Protein AF-A0A060YR74-F1 (afdb_monomer)

InterPro domains:
  IPR052943 TMTC O-mannosyl-transferase [PTHR44809] (20-98)

pLDDT: mean 86.13, std 17.12, range [41.31, 98.19]

Foldseek 3Di:
DDDDDDDDDDDDPDPCPPVVVVVVVVVVVVVVVVVCVVCVVVVPDDDDDLCCQQAVVAPCLDPPHDLVQLQQAASRSHGCVDPPGPNHRDSVVSVVSD

Organism: Oncorhynchus mykiss (NCBI:txid8022)

Mean predicted aligned error: 11.49 Å

Radius of gyration: 28.37 Å; Cα contacts (8 Å, |Δi|>4): 65; chains: 1; bounding box: 35×25×95 Å

Secondary structure (DSSP, 8-state):
--------PPPP------HHHHHHHHHHHHHHHHHHHHHHGGGGPPP-HHHIIIIIS-TTTSTT--HHHHTTB-TTS-BTT-TTS-----HHHHHTT-

Structure (mmCIF, N/CA/C/O backbone):
data_AF-A0A060YR74-F1
#
_entry.id   AF-A0A060YR74-F1
#
loop_
_atom_site.group_PDB
_atom_site.id
_atom_site.type_symbol
_atom_site.label_atom_id
_atom_site.label_alt_id
_atom_site.label_comp_id
_atom_site.label_asym_id
_atom_site.label_entity_id
_atom_site.label_seq_id
_atom_site.pdbx_PDB_ins_code
_atom_site.Cartn_x
_atom_site.Cartn_y
_atom_site.Cartn_z
_atom_site.occupancy
_atom_site.B_iso_or_equiv
_atom_site.auth_seq_id
_atom_site.auth_comp_id
_atom_site.auth_asym_id
_atom_site.auth_atom_id
_atom_site.pdbx_PDB_model_num
ATOM 1 N N . MET A 1 1 ? 9.325 -12.167 79.790 1.00 45.34 1 MET A N 1
ATOM 2 C CA . MET A 1 1 ? 9.504 -11.634 78.423 1.00 45.34 1 MET A CA 1
ATOM 3 C C . MET A 1 1 ? 9.079 -12.704 77.433 1.00 45.34 1 MET A C 1
ATOM 5 O O . MET A 1 1 ? 9.846 -13.626 77.220 1.00 45.34 1 MET A O 1
ATOM 9 N N . THR A 1 2 ? 7.887 -12.603 76.851 1.00 41.31 2 THR A N 1
ATOM 10 C CA . THR A 1 2 ? 7.529 -13.322 75.618 1.00 41.31 2 THR A CA 1
ATOM 11 C C . THR A 1 2 ? 6.513 -12.464 74.867 1.00 41.31 2 THR A C 1
ATOM 13 O O . THR A 1 2 ? 5.395 -12.239 75.320 1.00 41.31 2 THR A O 1
ATOM 16 N N . VAL A 1 3 ? 6.964 -11.881 73.758 1.00 49.84 3 VAL A N 1
ATOM 17 C CA . VAL A 1 3 ? 6.176 -11.023 72.870 1.00 49.84 3 VAL A CA 1
ATOM 18 C C . VAL A 1 3 ? 5.457 -11.938 71.883 1.00 49.84 3 VAL A C 1
ATOM 20 O O . VAL A 1 3 ? 6.109 -12.563 71.051 1.00 49.84 3 VAL A O 1
ATOM 23 N N . HIS A 1 4 ? 4.129 -12.041 71.970 1.00 49.44 4 HIS A N 1
ATOM 24 C CA . HIS A 1 4 ? 3.343 -12.745 70.956 1.00 49.44 4 HIS A CA 1
ATOM 25 C C . HIS A 1 4 ? 3.070 -11.787 69.789 1.00 49.44 4 HIS A C 1
ATOM 27 O O . HIS A 1 4 ? 2.295 -10.837 69.909 1.00 49.44 4 HIS A O 1
ATOM 33 N N . GLY A 1 5 ? 3.770 -12.008 68.675 1.00 52.69 5 GLY A N 1
ATOM 34 C CA . GLY A 1 5 ? 3.619 -11.238 67.445 1.00 52.69 5 GLY A CA 1
ATOM 35 C C . GLY A 1 5 ? 2.217 -11.388 66.859 1.00 52.69 5 GLY A C 1
ATOM 36 O O . GLY A 1 5 ? 1.760 -12.495 66.589 1.00 52.69 5 GLY A O 1
ATOM 37 N N . ARG A 1 6 ? 1.533 -10.258 66.669 1.00 57.75 6 ARG A N 1
ATOM 38 C CA . ARG A 1 6 ? 0.239 -10.176 65.990 1.00 57.75 6 ARG A CA 1
ATOM 39 C C . ARG A 1 6 ? 0.468 -10.269 64.483 1.00 57.75 6 ARG A C 1
ATOM 41 O O . ARG A 1 6 ? 1.007 -9.343 63.881 1.00 57.75 6 ARG A O 1
ATOM 48 N N . GLU A 1 7 ? 0.060 -11.380 63.890 1.00 59.31 7 GLU A N 1
ATOM 49 C CA . GLU A 1 7 ? 0.087 -11.595 62.446 1.00 59.31 7 GLU A CA 1
ATOM 50 C C . GLU A 1 7 ? -0.865 -10.601 61.754 1.00 59.31 7 GLU A C 1
ATOM 52 O O . GLU A 1 7 ? -2.046 -10.498 62.095 1.00 59.31 7 GLU A O 1
ATOM 57 N N . LYS A 1 8 ? -0.339 -9.799 60.819 1.00 53.19 8 LYS A N 1
ATOM 58 C CA . LYS A 1 8 ? -1.140 -8.906 59.971 1.00 53.19 8 LYS A CA 1
ATOM 59 C C . LYS A 1 8 ? -1.584 -9.685 58.737 1.00 53.19 8 LYS A C 1
ATOM 61 O O . LYS A 1 8 ? -0.795 -9.886 57.820 1.00 53.19 8 LYS A O 1
ATOM 66 N N . THR A 1 9 ? -2.851 -10.076 58.696 1.00 56.72 9 THR A N 1
ATOM 67 C CA . THR A 1 9 ? -3.482 -10.624 57.490 1.00 56.72 9 THR A CA 1
ATOM 68 C C . THR A 1 9 ? -3.504 -9.546 56.392 1.00 56.72 9 THR A C 1
ATOM 70 O O . THR A 1 9 ? -3.981 -8.438 56.662 1.00 56.72 9 THR A O 1
ATOM 73 N N . PRO A 1 10 ? -3.007 -9.800 55.166 1.00 53.88 10 PRO A N 1
ATOM 74 C CA . PRO A 1 10 ? -3.117 -8.838 54.076 1.00 53.88 10 PRO A CA 1
ATOM 75 C C . PRO A 1 10 ? -4.586 -8.736 53.655 1.00 53.88 10 PRO A C 1
ATOM 77 O O . PRO A 1 10 ? -5.203 -9.735 53.290 1.00 53.88 10 PRO A O 1
ATOM 80 N N . GLY A 1 11 ? -5.164 -7.535 53.723 1.00 62.06 11 GLY A N 1
ATOM 81 C CA . GLY A 1 11 ? -6.486 -7.283 53.151 1.00 62.06 11 GLY A CA 1
ATOM 82 C C . GLY A 1 11 ? -6.479 -7.517 51.632 1.00 62.06 11 GLY A C 1
ATOM 83 O O . GLY A 1 11 ? -5.429 -7.371 51.000 1.00 62.06 11 GLY A O 1
ATOM 84 N N . PRO A 1 12 ? -7.624 -7.872 51.021 1.00 59.75 12 PRO A N 1
ATOM 85 C CA . PRO A 1 12 ? -7.697 -8.100 49.584 1.00 59.75 12 PRO A CA 1
ATOM 86 C C . PRO A 1 12 ? -7.287 -6.831 48.829 1.00 59.75 12 PRO A C 1
ATOM 88 O O . PRO A 1 12 ? -7.835 -5.749 49.056 1.00 59.75 12 PRO A O 1
ATOM 91 N N . LEU A 1 13 ? -6.315 -6.967 47.924 1.00 59.66 13 LEU A N 1
ATOM 92 C CA . LEU A 1 13 ? -5.887 -5.910 47.011 1.00 59.66 13 LEU A CA 1
ATOM 93 C C . LEU A 1 13 ? -7.069 -5.524 46.109 1.00 59.66 13 L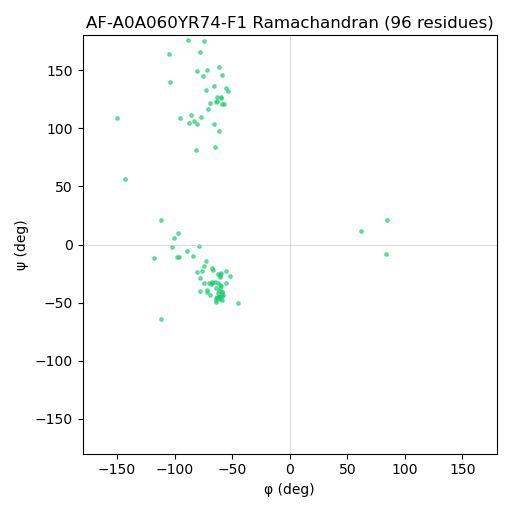EU A C 1
ATOM 95 O O . LEU A 1 13 ? -7.344 -6.178 45.104 1.00 59.66 13 LEU A O 1
ATOM 99 N N . ARG A 1 14 ? -7.788 -4.451 46.463 1.00 59.59 14 ARG A N 1
ATOM 100 C CA . ARG A 1 14 ? -8.734 -3.801 45.549 1.00 59.59 14 ARG A CA 1
ATOM 101 C C . ARG A 1 14 ? -7.934 -3.203 44.398 1.00 59.59 14 ARG A C 1
ATOM 103 O O . ARG A 1 14 ? -7.324 -2.145 44.555 1.00 59.59 14 ARG A O 1
ATOM 110 N N . LEU A 1 15 ? -7.977 -3.866 43.243 1.00 58.06 15 LEU A N 1
ATOM 11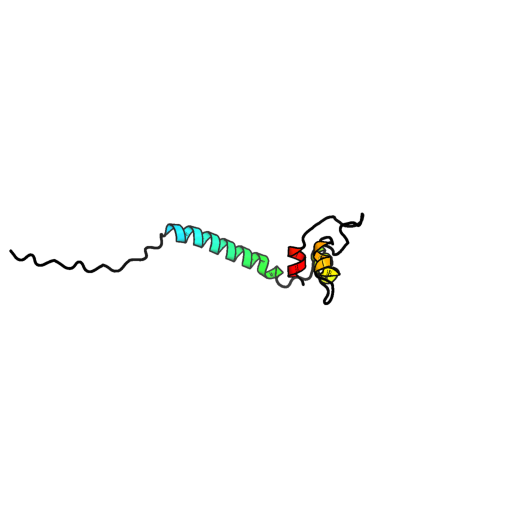1 C CA . LEU A 1 15 ? -7.532 -3.311 41.971 1.00 58.06 15 LEU A CA 1
ATOM 112 C C . LEU A 1 15 ? -8.445 -2.129 41.619 1.00 58.06 15 LEU A C 1
ATOM 114 O O . LEU A 1 15 ? -9.461 -2.258 40.940 1.00 58.06 15 LEU A O 1
ATOM 118 N N . SER A 1 16 ? -8.113 -0.972 42.174 1.00 55.06 16 SER A N 1
ATOM 119 C CA . SER A 1 16 ? -8.801 0.283 41.919 1.00 55.06 16 SER A CA 1
ATOM 120 C C . SER A 1 16 ? -8.248 0.814 40.606 1.00 55.06 16 SER A C 1
ATOM 122 O O . SER A 1 16 ? -7.311 1.607 40.599 1.00 55.06 16 SER A O 1
ATOM 124 N N . VAL A 1 17 ? -8.762 0.308 39.482 1.00 60.59 17 VAL A N 1
ATOM 125 C CA . VAL A 1 17 ? -8.484 0.916 38.178 1.00 60.59 17 VAL A CA 1
ATOM 126 C C . VAL A 1 17 ? -8.954 2.371 38.279 1.00 60.59 17 VAL A C 1
ATOM 128 O O . VAL A 1 17 ? -10.123 2.588 38.612 1.00 60.59 17 VAL A O 1
ATOM 131 N N . PRO A 1 18 ? -8.082 3.377 38.077 1.00 58.62 18 PRO A N 1
ATOM 132 C CA . PRO A 1 18 ? -8.479 4.766 38.238 1.00 58.62 18 PRO A CA 1
ATOM 133 C C . PRO A 1 18 ? -9.632 5.067 37.280 1.00 58.62 18 PRO A C 1
ATOM 135 O O . PRO A 1 18 ? -9.492 4.917 36.067 1.00 58.62 18 PRO A O 1
ATOM 138 N N . LEU A 1 19 ? -10.772 5.493 37.823 1.00 57.75 19 LEU A N 1
ATOM 139 C CA . LEU A 1 19 ? -11.984 5.845 37.074 1.00 57.75 19 LEU A CA 1
ATOM 140 C C . LEU A 1 19 ? -11.702 6.852 35.935 1.00 57.75 19 LEU A C 1
ATOM 142 O O . LEU A 1 19 ? -12.359 6.838 34.896 1.00 57.75 19 LEU A O 1
ATOM 146 N N . GLU A 1 20 ? -10.662 7.668 36.098 1.00 56.34 20 GLU A N 1
ATOM 147 C CA . GLU A 1 20 ? -10.176 8.642 35.117 1.00 56.34 20 GLU A CA 1
ATOM 148 C C . GLU A 1 20 ? -9.510 7.996 33.885 1.00 56.34 20 GLU A C 1
ATOM 150 O O . GLU A 1 20 ? -9.697 8.474 32.764 1.00 56.34 20 GLU A O 1
ATOM 155 N N . ALA A 1 21 ? -8.836 6.848 34.039 1.00 57.66 21 ALA A N 1
ATOM 156 C CA . ALA A 1 21 ? -8.338 6.058 32.908 1.00 57.66 21 ALA A CA 1
ATOM 157 C C . ALA A 1 21 ? -9.496 5.441 32.096 1.00 57.66 21 ALA A C 1
ATOM 159 O O . ALA A 1 21 ? -9.428 5.361 30.869 1.00 57.66 21 ALA A O 1
ATOM 160 N N . GLY A 1 22 ? -10.602 5.090 32.767 1.00 59.84 22 GLY A N 1
ATOM 161 C CA . GLY A 1 22 ? -11.827 4.588 32.134 1.00 59.84 22 GLY A CA 1
ATOM 162 C C . GLY A 1 22 ? -12.560 5.634 31.286 1.00 59.84 22 GLY A C 1
ATOM 163 O O . GLY A 1 22 ? -13.125 5.298 30.246 1.00 59.84 22 GLY A O 1
ATOM 164 N N . ARG A 1 23 ? -12.505 6.920 31.665 1.00 65.31 23 ARG A N 1
ATOM 165 C CA . ARG A 1 23 ? -13.117 8.026 30.899 1.00 65.31 23 ARG A CA 1
ATOM 166 C C . ARG A 1 23 ? -12.365 8.332 29.605 1.00 65.31 23 ARG A C 1
ATOM 168 O O . ARG A 1 23 ? -13.001 8.564 28.578 1.00 65.31 23 ARG A O 1
ATOM 175 N N . GLY A 1 24 ? -11.031 8.313 29.642 1.00 73.25 24 GLY A N 1
ATOM 176 C CA . GLY A 1 24 ? -10.194 8.451 28.446 1.00 73.25 24 GLY A CA 1
ATOM 177 C C . GLY A 1 24 ? -10.391 7.280 27.484 1.00 73.25 24 GLY A C 1
ATOM 178 O O . GLY A 1 24 ? -10.699 7.490 26.313 1.00 73.25 24 GLY A O 1
ATOM 179 N N . ALA A 1 25 ? -10.320 6.050 28.001 1.00 84.56 25 ALA A N 1
ATOM 180 C CA . ALA A 1 25 ? -10.566 4.836 27.224 1.00 84.56 25 ALA A CA 1
ATOM 181 C C . ALA A 1 25 ? -11.974 4.811 26.601 1.00 84.56 25 ALA A C 1
ATOM 183 O O . ALA A 1 25 ? -12.114 4.478 25.427 1.00 84.56 25 ALA A O 1
ATOM 184 N N . GLY A 1 26 ? -13.003 5.241 27.341 1.00 91.81 26 GLY A N 1
ATOM 185 C CA . GLY A 1 26 ? -14.373 5.336 26.834 1.00 91.81 26 GLY A CA 1
ATOM 186 C C . GLY A 1 26 ? -14.517 6.302 25.655 1.00 91.81 26 GLY A C 1
ATOM 187 O O . GLY A 1 26 ? -15.195 5.982 24.684 1.00 91.81 26 GLY A O 1
ATOM 188 N N . ARG A 1 27 ? -13.829 7.452 25.681 1.00 93.00 27 ARG A N 1
ATOM 189 C CA . ARG A 1 27 ? -13.822 8.400 24.551 1.00 93.00 27 ARG A CA 1
ATOM 190 C C . ARG A 1 27 ? -13.175 7.796 23.308 1.00 93.00 27 ARG A C 1
ATOM 192 O O . ARG A 1 27 ? -13.748 7.898 22.228 1.00 93.00 27 ARG A O 1
ATOM 199 N N . TYR A 1 28 ? -12.022 7.141 23.455 1.00 95.31 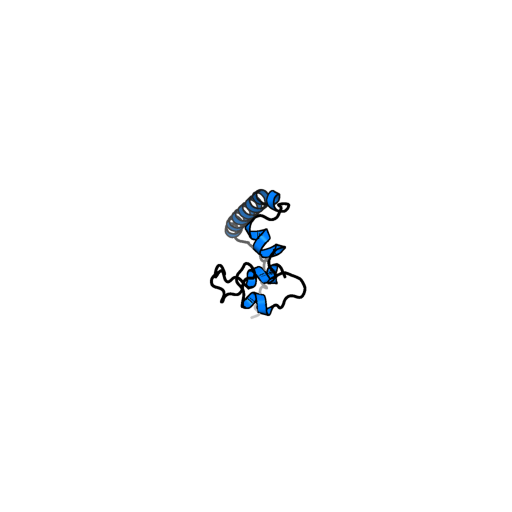28 TYR A N 1
ATOM 200 C CA . TYR A 1 28 ? -11.366 6.466 22.331 1.00 95.31 28 TYR A CA 1
ATOM 201 C C . TYR A 1 28 ? -12.205 5.307 21.787 1.00 95.31 28 TYR A C 1
ATOM 203 O O . TYR A 1 28 ? -12.281 5.140 20.574 1.00 95.31 28 TYR A O 1
ATOM 211 N N . ALA A 1 29 ? -12.893 4.559 22.654 1.00 95.75 29 ALA A N 1
ATOM 212 C CA . ALA A 1 29 ? -13.814 3.507 22.235 1.00 95.75 29 ALA A CA 1
ATOM 213 C C . ALA A 1 29 ? -14.994 4.069 21.428 1.00 95.75 29 ALA A C 1
ATOM 215 O O . ALA A 1 29 ? -15.307 3.542 20.365 1.00 95.75 29 ALA A O 1
ATOM 216 N N . VAL A 1 30 ? -15.605 5.172 21.879 1.00 96.88 30 VAL A N 1
ATOM 217 C CA . VAL A 1 30 ? -16.673 5.852 21.127 1.00 96.88 30 VAL A CA 1
ATOM 218 C C . VAL A 1 30 ? -16.164 6.333 19.767 1.00 96.88 30 VAL A C 1
ATOM 220 O O . VAL A 1 30 ? -16.828 6.094 18.763 1.00 96.88 30 VAL A O 1
ATOM 223 N N . LEU A 1 31 ? -14.977 6.949 19.705 1.00 97.00 31 LEU A N 1
ATOM 224 C CA . LEU A 1 31 ? -14.372 7.370 18.435 1.00 97.00 31 LEU A CA 1
ATOM 225 C C . LEU A 1 31 ? -14.128 6.184 17.495 1.00 97.00 31 LEU A C 1
ATOM 227 O O . LEU A 1 31 ? -14.465 6.266 16.319 1.00 97.00 31 LEU A O 1
ATOM 231 N N . LEU A 1 32 ? -13.594 5.075 18.012 1.00 97.12 32 LEU A N 1
ATOM 232 C CA . LEU A 1 32 ? -13.355 3.861 17.232 1.00 97.12 32 LEU A CA 1
ATOM 233 C C . LEU A 1 32 ? -14.663 3.310 16.657 1.00 97.12 32 LEU A C 1
ATOM 235 O O . LEU A 1 32 ? -14.719 3.018 15.465 1.00 97.12 32 LEU A O 1
ATOM 239 N N . VAL A 1 33 ? -15.719 3.219 17.472 1.00 97.62 33 VAL A N 1
ATOM 240 C CA . VAL A 1 33 ? -17.042 2.749 17.030 1.00 97.62 33 VAL A CA 1
ATOM 241 C C . VAL A 1 33 ? -17.631 3.673 15.967 1.00 97.62 33 VAL A C 1
ATOM 243 O O . VAL A 1 33 ? -18.103 3.185 14.944 1.00 97.62 33 VAL A O 1
ATOM 246 N N . LEU A 1 34 ? -17.577 4.993 16.165 1.00 97.62 34 LEU A N 1
ATOM 247 C CA . LEU A 1 34 ? -18.086 5.953 15.183 1.00 97.62 34 LEU A CA 1
ATOM 248 C C . LEU A 1 34 ? -17.330 5.851 13.855 1.00 97.62 34 LEU A C 1
ATOM 250 O O . LEU A 1 34 ? -17.966 5.777 12.808 1.00 97.62 34 LEU A O 1
ATOM 254 N N . CYS A 1 35 ? -15.997 5.774 13.885 1.00 96.94 35 CYS A N 1
ATOM 255 C CA . CYS A 1 35 ? -15.196 5.550 12.682 1.00 96.94 35 CYS A CA 1
ATOM 256 C C . CYS A 1 35 ? -15.574 4.231 11.994 1.00 96.94 35 CYS A C 1
ATOM 258 O O . CYS A 1 35 ? -15.819 4.224 10.790 1.00 96.94 35 CYS A O 1
ATOM 260 N N . ALA A 1 36 ? -15.668 3.129 12.744 1.00 96.75 36 ALA A N 1
ATOM 261 C CA . ALA A 1 36 ? -16.025 1.827 12.189 1.00 96.75 36 ALA A CA 1
ATOM 262 C C . ALA A 1 36 ? -17.402 1.854 11.511 1.00 96.75 36 ALA A C 1
ATOM 264 O O . ALA A 1 36 ? -17.532 1.369 10.393 1.00 96.75 36 ALA A O 1
ATOM 265 N N . LEU A 1 37 ? -18.410 2.468 12.140 1.00 96.62 37 LEU A N 1
ATOM 266 C CA . LEU A 1 37 ? -19.745 2.605 11.555 1.00 96.62 37 LEU A CA 1
ATOM 267 C C . LEU A 1 37 ? -19.722 3.472 10.290 1.00 96.62 37 LEU A C 1
ATOM 269 O O . LEU A 1 37 ? -20.255 3.045 9.267 1.00 96.62 37 LEU A O 1
ATOM 273 N N . CYS A 1 38 ? -19.063 4.635 10.330 1.00 96.31 38 CYS A N 1
ATOM 274 C CA . CYS A 1 38 ? -18.973 5.556 9.193 1.00 96.31 38 CYS A CA 1
ATOM 275 C C . CYS A 1 38 ? -18.264 4.964 7.969 1.00 96.31 38 CYS A C 1
ATOM 277 O O . CYS A 1 38 ? -18.613 5.339 6.857 1.00 96.31 38 CYS A O 1
ATOM 279 N N . TYR A 1 39 ? -17.275 4.085 8.167 1.00 94.75 39 TYR A N 1
ATOM 280 C CA . TYR A 1 39 ? -16.511 3.463 7.077 1.00 94.75 39 TYR A CA 1
ATOM 281 C C . TYR A 1 39 ? -16.930 2.016 6.776 1.00 94.75 39 TYR A C 1
ATOM 283 O O . TYR A 1 39 ? -16.403 1.413 5.843 1.00 94.75 39 TYR A O 1
ATOM 291 N N . SER A 1 40 ? -17.876 1.443 7.529 1.00 95.88 40 SER A N 1
ATOM 292 C CA . SER A 1 40 ? -18.334 0.057 7.337 1.00 95.88 40 SER A CA 1
ATOM 293 C C . SER A 1 40 ? -18.916 -0.187 5.944 1.00 95.88 40 SER A C 1
ATOM 295 O O . SER A 1 40 ? -18.697 -1.242 5.353 1.00 95.88 40 SER A O 1
ATOM 297 N N . ASN A 1 41 ? -19.599 0.812 5.384 1.00 91.69 41 ASN A N 1
ATOM 298 C CA . ASN A 1 41 ? -20.152 0.770 4.033 1.00 91.69 41 ASN A CA 1
ATOM 299 C C . ASN A 1 41 ? -19.072 0.748 2.939 1.00 91.69 41 ASN A C 1
ATOM 301 O O . ASN A 1 41 ? -19.362 0.326 1.824 1.00 91.69 41 ASN A O 1
ATOM 305 N N . SER A 1 42 ? -17.841 1.166 3.244 1.00 91.12 42 SER A N 1
ATOM 306 C CA . SER A 1 42 ? -16.721 1.156 2.296 1.00 91.12 42 SER A CA 1
ATOM 307 C C . SER A 1 42 ? -16.013 -0.198 2.208 1.00 91.12 42 SER A C 1
ATOM 309 O O . SER A 1 42 ? -15.204 -0.389 1.307 1.00 91.12 42 SER A O 1
ATOM 3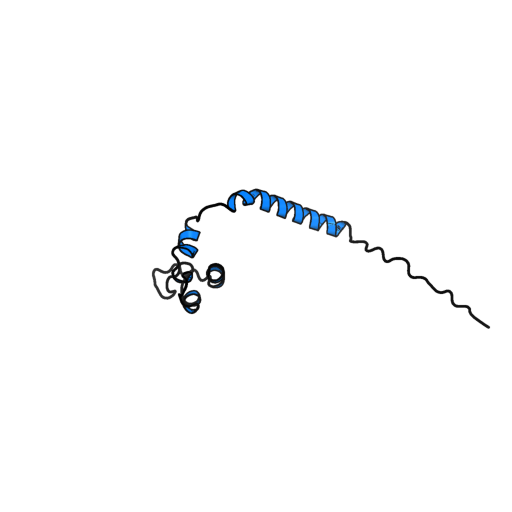11 N N . LEU A 1 43 ? -16.311 -1.154 3.099 1.00 90.00 43 LEU A N 1
ATOM 312 C CA . LEU A 1 43 ? -15.665 -2.478 3.103 1.00 90.00 43 LEU A CA 1
ATOM 313 C C . LEU A 1 43 ? -16.002 -3.327 1.870 1.00 90.00 43 LEU A C 1
ATOM 315 O O . LEU A 1 43 ? -15.263 -4.249 1.541 1.00 90.00 43 LEU A O 1
ATOM 319 N N . HIS A 1 44 ? -17.112 -3.014 1.204 1.00 91.75 44 HIS A N 1
ATOM 320 C CA . HIS A 1 44 ? -17.572 -3.680 -0.016 1.00 91.75 44 HIS A CA 1
ATOM 321 C C . HIS A 1 44 ? -17.484 -2.760 -1.242 1.00 91.75 44 HIS A C 1
ATOM 323 O O . HIS A 1 44 ? -18.208 -2.958 -2.215 1.00 91.75 44 HIS A O 1
ATOM 329 N N . GLY A 1 45 ? -16.656 -1.714 -1.170 1.00 90.88 45 GLY A N 1
ATOM 330 C CA . GLY A 1 45 ? -16.389 -0.839 -2.303 1.00 90.88 45 GLY A CA 1
ATOM 331 C C . GLY A 1 45 ? -15.522 -1.522 -3.360 1.00 90.88 45 GLY A C 1
ATOM 332 O O . GLY A 1 45 ? -14.684 -2.365 -3.048 1.00 90.88 45 GLY A O 1
ATOM 333 N N . GLU A 1 46 ? -15.715 -1.120 -4.611 1.00 94.25 46 GLU A N 1
ATOM 334 C CA . GLU A 1 46 ? -14.832 -1.487 -5.717 1.00 94.25 46 GLU A CA 1
ATOM 335 C C . GLU A 1 46 ? -13.545 -0.650 -5.694 1.00 94.25 46 GLU A C 1
ATOM 337 O O . GLU A 1 46 ? -13.473 0.396 -5.042 1.00 94.25 46 GLU A O 1
ATOM 342 N N . PHE A 1 47 ? -12.539 -1.080 -6.457 1.00 94.31 47 PHE A N 1
ATOM 343 C CA . PHE A 1 47 ? -11.299 -0.325 -6.619 1.00 94.31 47 PHE A CA 1
ATOM 344 C C . PHE A 1 47 ? -11.550 1.058 -7.221 1.00 94.31 47 PHE A C 1
ATOM 346 O O . PHE A 1 47 ? -12.144 1.196 -8.296 1.00 94.31 47 PHE A O 1
ATOM 353 N N . VAL A 1 48 ? -11.041 2.087 -6.543 1.00 93.56 48 VAL A N 1
ATOM 354 C CA . VAL A 1 48 ? -11.006 3.448 -7.078 1.00 93.56 48 VAL A CA 1
ATOM 355 C C . VAL A 1 48 ? -9.725 3.673 -7.880 1.00 93.56 48 VAL A C 1
ATOM 357 O O . VAL A 1 48 ? -8.863 2.802 -7.977 1.00 93.56 48 VAL A O 1
ATOM 360 N N . HIS A 1 49 ? -9.605 4.849 -8.498 1.00 94.69 49 HIS A N 1
ATOM 361 C CA . HIS A 1 49 ? -8.562 5.165 -9.477 1.00 94.69 49 HIS A CA 1
ATOM 362 C C . HIS A 1 49 ? -7.148 4.705 -9.076 1.00 94.69 49 HIS A C 1
ATOM 364 O O . HIS A 1 49 ? -6.471 4.031 -9.854 1.00 94.69 49 HIS A O 1
ATOM 370 N N . ASP A 1 50 ? -6.710 5.036 -7.862 1.00 95.31 50 ASP A N 1
ATOM 371 C CA . ASP A 1 50 ? -5.357 4.713 -7.408 1.00 95.31 50 ASP A CA 1
ATOM 372 C C . ASP A 1 50 ? -5.196 3.224 -7.071 1.00 95.31 50 ASP A C 1
ATOM 374 O O . ASP A 1 50 ? -4.149 2.645 -7.354 1.00 95.31 50 ASP A O 1
ATOM 378 N N . ASP A 1 51 ? -6.238 2.566 -6.561 1.00 94.88 51 ASP A N 1
ATOM 379 C CA . ASP A 1 51 ? -6.215 1.128 -6.270 1.00 94.88 51 ASP A CA 1
ATOM 380 C C . ASP A 1 51 ? -5.999 0.319 -7.554 1.00 94.88 51 ASP A C 1
ATOM 382 O O . ASP A 1 51 ? -5.195 -0.615 -7.595 1.00 94.88 51 ASP A O 1
ATOM 386 N N . VAL A 1 52 ? -6.669 0.718 -8.641 1.00 95.81 52 VAL A N 1
ATOM 387 C CA . VAL A 1 52 ? -6.540 0.062 -9.949 1.00 95.81 52 VAL A CA 1
ATOM 388 C C . VAL A 1 52 ? -5.087 0.087 -10.425 1.00 95.81 52 VAL A C 1
ATOM 390 O O . VAL A 1 52 ? -4.578 -0.928 -10.903 1.00 95.81 52 VAL A O 1
ATOM 393 N N . TRP A 1 53 ? -4.390 1.213 -10.270 1.00 95.75 53 TRP A N 1
ATOM 394 C CA . TRP A 1 53 ? -2.996 1.328 -10.697 1.00 95.75 53 TRP A CA 1
ATOM 395 C C . TRP A 1 53 ? -2.008 0.679 -9.732 1.00 95.75 53 TRP A C 1
ATOM 397 O O . TRP A 1 53 ? -1.070 0.032 -10.193 1.00 95.75 53 TRP A O 1
ATOM 407 N N . ALA A 1 54 ? -2.208 0.820 -8.422 1.00 96.12 54 ALA A N 1
ATOM 408 C CA . ALA A 1 54 ? -1.284 0.309 -7.412 1.00 96.12 54 ALA A CA 1
ATOM 409 C C . ALA A 1 54 ? -1.412 -1.205 -7.177 1.00 96.12 54 ALA A C 1
ATOM 411 O O . ALA A 1 54 ? -0.417 -1.835 -6.821 1.00 96.12 54 ALA A O 1
ATOM 412 N N . ILE A 1 55 ? -2.600 -1.783 -7.391 1.00 95.44 55 ILE A N 1
ATOM 413 C CA . ILE A 1 55 ? -2.909 -3.188 -7.086 1.00 95.44 55 ILE A CA 1
ATOM 414 C C . ILE A 1 55 ? -3.137 -3.979 -8.375 1.00 95.44 55 ILE A C 1
ATOM 416 O O . ILE A 1 55 ? -2.357 -4.871 -8.700 1.00 95.44 55 ILE A O 1
ATOM 420 N N . SER A 1 56 ? -4.183 -3.645 -9.137 1.00 95.56 56 SER A N 1
ATOM 421 C CA . SER A 1 56 ? -4.611 -4.456 -10.289 1.00 95.56 56 SER A CA 1
ATOM 422 C C . SER A 1 56 ? -3.617 -4.401 -11.455 1.00 95.56 56 SER A C 1
ATOM 424 O O . SER A 1 56 ? -3.294 -5.421 -12.068 1.00 95.56 56 SER A O 1
ATOM 426 N N . ASN A 1 57 ? -3.113 -3.209 -11.776 1.00 96.31 57 ASN A N 1
ATOM 427 C CA . ASN A 1 57 ? -2.255 -2.996 -12.943 1.00 96.31 57 ASN A CA 1
ATOM 428 C C . ASN A 1 57 ? -0.760 -3.019 -12.613 1.00 96.31 57 ASN A C 1
ATOM 430 O O . ASN A 1 57 ? 0.060 -3.085 -13.535 1.00 96.31 57 ASN A O 1
ATOM 434 N N . ASN A 1 58 ? -0.396 -3.012 -11.331 1.00 97.56 58 ASN A N 1
ATOM 435 C CA . ASN A 1 58 ? 0.994 -2.944 -10.913 1.00 97.56 58 ASN A CA 1
ATOM 436 C C . ASN A 1 58 ? 1.728 -4.270 -11.210 1.00 97.56 58 ASN A C 1
ATOM 438 O O . ASN A 1 58 ? 1.386 -5.314 -10.647 1.00 97.56 58 ASN A O 1
ATOM 442 N N . PRO A 1 59 ? 2.755 -4.277 -12.082 1.00 96.50 59 PRO A N 1
ATOM 443 C CA . PRO A 1 59 ? 3.533 -5.482 -12.367 1.00 96.50 59 PRO A CA 1
ATOM 444 C C . PRO A 1 59 ? 4.248 -6.074 -11.149 1.00 96.50 59 PRO A C 1
ATOM 446 O O . PRO A 1 59 ? 4.472 -7.288 -11.107 1.00 96.50 59 PRO A O 1
ATOM 449 N N . ASP A 1 60 ? 4.564 -5.266 -10.143 1.00 97.00 60 ASP A N 1
ATOM 450 C CA . ASP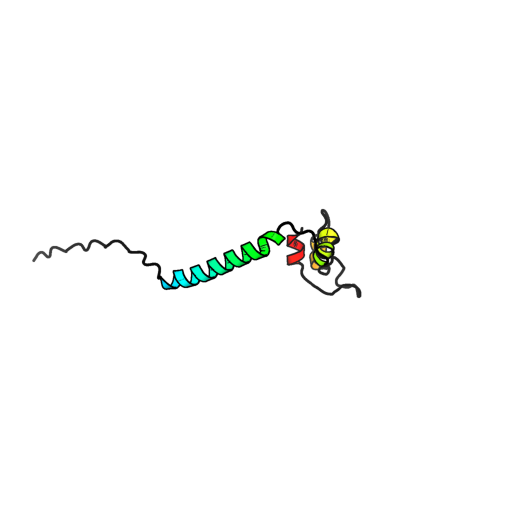 A 1 60 ? 5.300 -5.713 -8.964 1.00 97.00 60 ASP A CA 1
ATOM 451 C C . ASP A 1 60 ? 4.431 -6.525 -7.997 1.00 97.00 60 ASP A C 1
ATOM 453 O O . ASP A 1 60 ? 4.951 -7.372 -7.270 1.00 97.00 60 ASP A O 1
ATOM 457 N N . VAL A 1 61 ? 3.108 -6.350 -8.059 1.00 96.75 61 VAL A N 1
ATOM 458 C CA . VAL A 1 61 ? 2.124 -7.097 -7.259 1.00 96.75 61 VAL A CA 1
ATOM 459 C C . VAL A 1 61 ? 1.830 -8.479 -7.857 1.00 96.75 61 VAL A C 1
ATOM 461 O O . VAL A 1 61 ? 1.469 -9.405 -7.137 1.00 96.75 61 VAL A O 1
ATOM 464 N N . ARG A 1 62 ? 2.047 -8.680 -9.166 1.00 95.25 62 ARG A N 1
ATOM 465 C CA . ARG A 1 62 ? 1.701 -9.942 -9.847 1.00 95.25 62 ARG A CA 1
ATOM 466 C C . ARG A 1 62 ? 2.422 -11.161 -9.237 1.00 95.25 62 ARG A C 1
ATOM 468 O O . ARG A 1 62 ? 3.601 -11.062 -8.862 1.00 95.25 62 ARG A O 1
ATOM 475 N N . PRO A 1 63 ? 1.778 -12.344 -9.216 1.00 92.38 63 PRO A N 1
ATOM 476 C CA . PRO A 1 63 ? 2.454 -13.590 -8.874 1.00 92.38 63 PRO A CA 1
ATOM 477 C C . PRO A 1 63 ? 3.675 -13.821 -9.774 1.00 92.38 63 PRO A C 1
ATOM 479 O O . PRO A 1 63 ? 3.611 -13.629 -10.987 1.00 92.38 63 PRO A O 1
ATOM 482 N N . GLY A 1 64 ? 4.802 -14.214 -9.179 1.00 91.69 64 GLY A N 1
ATOM 483 C CA . GLY A 1 64 ? 6.036 -14.527 -9.908 1.00 91.69 64 GLY A CA 1
ATOM 484 C C . GLY A 1 64 ? 6.931 -13.335 -10.277 1.00 91.69 64 GLY A C 1
ATOM 485 O O . GLY A 1 64 ? 8.060 -13.564 -10.707 1.00 91.69 64 GLY A O 1
ATOM 486 N N . SER A 1 65 ? 6.508 -12.078 -10.081 1.00 94.00 65 SER A N 1
ATOM 487 C CA . SER A 1 65 ? 7.434 -10.942 -10.229 1.00 94.00 65 SER A CA 1
ATOM 488 C C . SER A 1 65 ? 8.392 -10.838 -9.035 1.00 94.00 65 SER A C 1
ATOM 490 O O . SER A 1 65 ? 8.029 -11.156 -7.899 1.00 94.00 65 SER A O 1
ATOM 492 N N . SER A 1 66 ? 9.633 -10.416 -9.297 1.00 95.38 66 SER A N 1
ATOM 493 C CA . SER A 1 66 ? 10.700 -10.351 -8.290 1.00 95.38 66 SER A CA 1
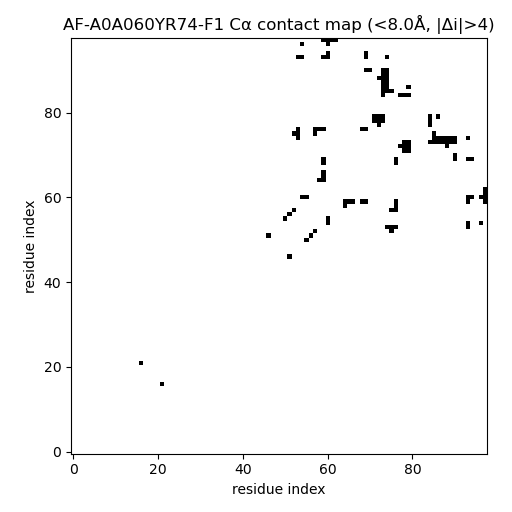ATOM 494 C C . SER A 1 66 ? 10.405 -9.314 -7.207 1.00 95.38 66 SER A C 1
ATOM 496 O O . SER A 1 66 ? 10.064 -8.174 -7.517 1.00 95.38 66 SER A O 1
ATOM 498 N N . LEU A 1 67 ? 10.643 -9.669 -5.939 1.00 96.19 67 LEU A N 1
ATOM 499 C CA . LEU A 1 67 ? 10.571 -8.718 -4.822 1.00 96.19 67 LEU A CA 1
ATOM 500 C C . LEU A 1 67 ? 11.573 -7.568 -4.968 1.00 96.19 67 LEU A C 1
ATOM 502 O O . LEU A 1 67 ? 11.321 -6.475 -4.475 1.00 96.19 67 LEU A O 1
ATOM 506 N N . GLN A 1 68 ? 12.688 -7.782 -5.674 1.00 96.88 68 GLN A N 1
ATOM 507 C CA . GLN A 1 68 ? 13.662 -6.723 -5.931 1.00 96.88 68 GLN A CA 1
ATOM 508 C C . GLN A 1 68 ? 13.042 -5.559 -6.713 1.00 96.88 68 GLN A C 1
ATOM 510 O O . GLN A 1 68 ? 13.387 -4.407 -6.453 1.00 96.88 68 GLN A O 1
ATOM 515 N N . ASN A 1 69 ? 12.103 -5.843 -7.624 1.00 97.06 69 ASN A N 1
ATOM 516 C CA . ASN A 1 69 ? 11.461 -4.812 -8.434 1.00 97.06 69 ASN A CA 1
ATOM 517 C C . ASN A 1 69 ? 10.756 -3.774 -7.552 1.00 97.06 69 ASN A C 1
ATOM 519 O O . ASN A 1 69 ? 10.953 -2.582 -7.776 1.00 97.06 69 ASN A O 1
ATOM 523 N N . ILE A 1 70 ? 10.082 -4.214 -6.480 1.00 97.50 70 ILE A N 1
ATOM 524 C CA . ILE A 1 70 ? 9.383 -3.352 -5.509 1.00 97.50 70 ILE A CA 1
ATOM 525 C C . ILE A 1 70 ? 10.316 -2.288 -4.903 1.00 97.50 70 ILE A C 1
ATOM 527 O O . ILE A 1 70 ? 9.891 -1.170 -4.625 1.00 97.50 70 ILE A O 1
ATOM 531 N N . PHE A 1 71 ? 11.601 -2.607 -4.720 1.00 97.81 71 PHE A N 1
ATOM 532 C CA . PHE A 1 71 ? 12.596 -1.682 -4.161 1.00 97.81 71 PHE A CA 1
ATOM 533 C C . PHE A 1 71 ? 13.297 -0.813 -5.214 1.00 97.81 71 PHE A C 1
ATOM 535 O O . PHE A 1 71 ? 14.079 0.068 -4.865 1.00 97.81 71 PHE A O 1
ATOM 542 N N . THR A 1 72 ? 13.042 -1.048 -6.501 1.00 97.75 72 THR A N 1
ATOM 543 C CA . THR A 1 72 ? 13.668 -0.311 -7.616 1.00 97.75 72 THR A CA 1
ATOM 544 C C . THR A 1 72 ? 12.669 0.461 -8.481 1.00 97.75 72 THR A C 1
ATOM 546 O O . THR A 1 72 ? 13.070 1.301 -9.294 1.00 97.75 72 THR A O 1
ATOM 549 N N . ASN A 1 73 ? 11.377 0.206 -8.292 1.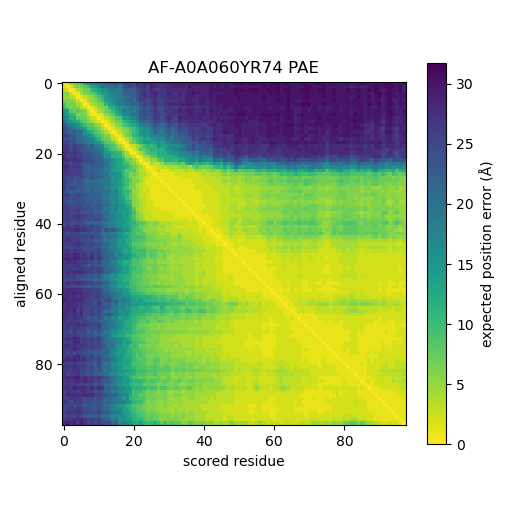00 98.19 73 ASN A N 1
ATOM 550 C CA . ASN A 1 73 ? 10.269 0.837 -8.990 1.00 98.19 73 ASN A CA 1
ATOM 551 C C . ASN A 1 73 ? 9.547 1.861 -8.094 1.00 98.19 73 ASN A C 1
ATOM 553 O O . ASN A 1 73 ? 9.735 1.910 -6.878 1.00 98.19 73 ASN A O 1
ATOM 557 N N . ASP A 1 74 ? 8.754 2.725 -8.719 1.00 98.00 74 ASP A N 1
ATOM 558 C CA . ASP A 1 74 ? 7.809 3.610 -8.059 1.00 98.00 74 ASP A CA 1
ATOM 559 C C . ASP A 1 74 ? 6.578 2.841 -7.573 1.00 98.00 74 ASP A C 1
ATOM 561 O O . ASP A 1 74 ? 6.380 1.657 -7.841 1.00 98.00 74 ASP A O 1
ATOM 565 N N . PHE A 1 75 ? 5.716 3.559 -6.864 1.00 97.62 75 PHE A N 1
ATOM 566 C CA . PHE A 1 75 ? 4.456 3.058 -6.330 1.00 97.62 75 PHE A CA 1
ATOM 567 C C . PHE A 1 75 ? 3.526 2.430 -7.383 1.00 97.62 75 PHE A C 1
ATOM 569 O O . PHE A 1 75 ? 2.687 1.608 -7.036 1.00 97.62 75 PHE A O 1
ATOM 576 N N . TRP A 1 76 ? 3.677 2.778 -8.659 1.00 97.25 76 TRP A N 1
ATOM 577 C CA . TRP A 1 76 ? 2.831 2.303 -9.754 1.00 97.25 76 TRP A CA 1
ATOM 578 C C . TRP A 1 76 ? 3.494 1.170 -10.557 1.00 97.25 76 TRP A C 1
ATOM 580 O O . TRP A 1 76 ? 2.955 0.729 -11.572 1.00 97.25 76 TRP A O 1
ATOM 590 N N . GLY A 1 77 ? 4.663 0.693 -10.112 1.00 96.44 77 GLY A N 1
ATOM 591 C CA . GLY A 1 77 ? 5.406 -0.407 -10.726 1.00 96.44 77 GLY A CA 1
ATOM 592 C C . GLY A 1 77 ? 6.308 0.007 -11.887 1.00 96.44 77 GLY A C 1
ATOM 593 O O . GLY A 1 77 ? 6.670 -0.817 -12.730 1.00 96.44 77 GLY A O 1
ATOM 594 N N . LYS A 1 78 ? 6.674 1.290 -11.966 1.00 97.38 78 LYS A N 1
ATOM 595 C CA . LYS A 1 78 ? 7.562 1.824 -13.002 1.00 97.38 78 LYS A CA 1
ATOM 596 C C . LYS A 1 78 ? 8.959 2.077 -12.466 1.00 97.38 78 LYS A C 1
ATOM 598 O O . LYS A 1 78 ? 9.118 2.614 -11.381 1.00 97.38 78 LYS A O 1
ATOM 603 N N . ARG A 1 79 ? 9.999 1.764 -13.239 1.00 97.62 79 ARG A N 1
ATOM 604 C CA . ARG A 1 79 ? 11.393 1.935 -12.791 1.00 97.62 79 ARG A CA 1
ATOM 605 C C . ARG A 1 79 ? 11.680 3.350 -12.302 1.00 97.62 79 ARG A C 1
ATOM 607 O O . ARG A 1 79 ? 11.439 4.316 -13.023 1.00 97.62 79 ARG A O 1
ATOM 614 N N . MET A 1 80 ? 12.321 3.467 -11.137 1.00 97.44 80 MET A N 1
ATOM 615 C CA . MET A 1 80 ? 12.638 4.772 -10.551 1.00 97.44 80 MET A CA 1
ATOM 616 C C . MET A 1 80 ? 13.570 5.637 -11.376 1.00 97.44 80 MET A C 1
ATOM 618 O O . MET A 1 80 ? 13.522 6.860 -11.270 1.00 97.44 80 MET A O 1
ATOM 622 N N . ALA A 1 81 ? 14.391 5.029 -12.221 1.00 97.06 81 ALA A N 1
ATOM 623 C CA . ALA A 1 81 ? 15.266 5.758 -13.127 1.00 97.06 81 ALA A CA 1
ATOM 624 C C . ALA A 1 81 ? 14.516 6.393 -14.316 1.00 97.06 81 ALA A C 1
ATOM 626 O O . ALA A 1 81 ? 15.040 7.314 -14.930 1.00 97.06 81 ALA A O 1
ATOM 627 N N . ASP A 1 82 ? 13.298 5.946 -14.639 1.00 97.19 82 ASP A N 1
ATOM 628 C CA . ASP A 1 82 ? 12.552 6.438 -15.800 1.00 97.19 82 ASP A CA 1
ATOM 629 C C . ASP A 1 82 ? 12.033 7.867 -15.560 1.00 97.19 82 ASP A C 1
ATOM 631 O O . ASP A 1 82 ? 11.441 8.162 -14.516 1.00 97.19 82 ASP A O 1
ATOM 635 N N . ASN A 1 83 ? 12.229 8.758 -16.533 1.00 97.00 83 ASN A N 1
ATOM 636 C CA . ASN A 1 83 ? 11.741 10.143 -16.514 1.00 97.00 83 ASN A CA 1
ATOM 637 C C . ASN A 1 83 ? 10.218 10.240 -16.397 1.00 97.00 83 ASN A C 1
ATOM 639 O O . ASN A 1 83 ? 9.694 11.237 -15.915 1.00 97.00 83 ASN A O 1
ATOM 643 N N . THR A 1 84 ? 9.515 9.196 -16.821 1.00 95.94 84 THR A N 1
ATOM 644 C CA . THR A 1 84 ? 8.056 9.123 -16.802 1.00 95.94 84 THR A CA 1
ATOM 645 C C . THR A 1 84 ? 7.515 8.373 -15.581 1.00 95.94 84 THR A C 1
ATOM 647 O O . THR A 1 84 ? 6.329 8.049 -15.544 1.00 95.94 84 THR A O 1
ATOM 650 N N . SER A 1 85 ? 8.365 8.050 -14.598 1.00 96.81 85 SER A N 1
ATOM 651 C CA . SER A 1 85 ? 7.920 7.555 -13.289 1.00 96.81 85 SER A CA 1
ATOM 652 C C . SER A 1 85 ? 7.483 8.723 -12.407 1.00 96.81 85 SER A C 1
ATOM 654 O O . SER A 1 85 ? 8.103 9.789 -12.442 1.00 96.81 85 SER A O 1
ATOM 656 N N . HIS A 1 86 ? 6.524 8.489 -11.517 1.00 96.56 86 HIS A N 1
ATOM 657 C CA . HIS A 1 86 ? 6.015 9.525 -10.614 1.00 96.56 86 HIS A CA 1
ATOM 658 C C . HIS A 1 86 ? 6.933 9.794 -9.410 1.00 96.56 86 HIS A C 1
ATOM 660 O O . HIS A 1 86 ? 6.627 10.657 -8.591 1.00 96.56 86 HIS A O 1
ATOM 666 N N . LYS A 1 87 ? 8.062 9.076 -9.286 1.00 96.81 87 LYS A N 1
ATOM 667 C CA . LYS A 1 87 ? 9.057 9.260 -8.206 1.00 96.81 87 LYS A CA 1
ATOM 668 C C . LYS A 1 87 ? 8.511 8.992 -6.793 1.00 96.81 87 LYS A C 1
ATOM 670 O O . LYS A 1 87 ? 9.180 9.266 -5.802 1.00 96.81 87 LYS A O 1
ATOM 675 N N . SER A 1 88 ? 7.321 8.405 -6.683 1.00 96.38 88 SER A N 1
ATOM 676 C CA . SER A 1 88 ? 6.701 8.013 -5.420 1.00 96.38 88 SER A CA 1
ATOM 677 C C . SER A 1 88 ? 7.268 6.681 -4.928 1.00 96.38 88 SER A C 1
ATOM 679 O O . SER A 1 88 ? 6.889 5.631 -5.436 1.00 96.38 88 SER A O 1
ATOM 681 N N . TYR A 1 89 ? 8.149 6.710 -3.929 1.00 97.44 89 TYR A N 1
ATOM 682 C CA . TYR A 1 89 ? 8.766 5.507 -3.358 1.00 97.44 89 TYR A CA 1
ATOM 683 C C . TYR A 1 89 ? 8.005 5.018 -2.114 1.00 97.44 89 TYR A C 1
ATOM 685 O O . TYR A 1 89 ? 8.024 5.673 -1.072 1.00 97.44 89 TYR A O 1
ATOM 693 N N . ARG A 1 90 ? 7.299 3.882 -2.228 1.00 97.69 90 ARG A N 1
ATOM 694 C CA . ARG A 1 90 ? 6.475 3.286 -1.149 1.00 97.69 90 ARG A CA 1
ATOM 695 C C . ARG A 1 90 ? 6.536 1.745 -1.151 1.00 97.69 90 ARG A C 1
ATOM 697 O O . ARG A 1 90 ? 5.495 1.088 -1.217 1.00 97.69 90 ARG A O 1
ATOM 704 N N . PRO A 1 91 ? 7.733 1.146 -1.068 1.00 97.19 91 PRO A N 1
ATOM 705 C CA . PRO A 1 91 ? 7.915 -0.299 -1.231 1.00 97.19 91 PRO A CA 1
ATOM 706 C C . PRO A 1 91 ? 7.138 -1.120 -0.193 1.00 97.19 91 PRO A C 1
ATOM 708 O O . PRO A 1 91 ? 6.561 -2.149 -0.526 1.00 97.19 91 PRO A O 1
ATOM 711 N N . LEU A 1 92 ? 7.057 -0.640 1.055 1.00 97.81 92 LEU A N 1
ATOM 712 C CA . LEU A 1 92 ? 6.339 -1.342 2.123 1.00 97.81 92 LEU A CA 1
ATOM 713 C C . LEU A 1 92 ? 4.832 -1.428 1.863 1.00 97.81 92 LEU A C 1
ATOM 715 O O . LEU A 1 92 ? 4.218 -2.417 2.232 1.00 97.81 92 LEU A O 1
ATOM 719 N N . CYS A 1 93 ? 4.248 -0.426 1.202 1.00 97.44 93 CYS A N 1
ATOM 720 C CA . CYS A 1 93 ? 2.837 -0.463 0.826 1.00 97.44 93 CYS A CA 1
ATOM 721 C C . CYS A 1 93 ? 2.588 -1.468 -0.307 1.00 97.44 93 CYS A C 1
ATOM 723 O O . CYS A 1 93 ? 1.606 -2.195 -0.274 1.00 97.44 93 CYS A O 1
ATOM 725 N N . ILE A 1 94 ? 3.482 -1.558 -1.294 1.00 97.62 94 ILE A N 1
ATOM 726 C CA . ILE A 1 94 ? 3.337 -2.541 -2.379 1.00 97.62 94 ILE A CA 1
ATOM 727 C C . ILE A 1 94 ? 3.522 -3.970 -1.866 1.00 97.62 94 ILE A C 1
ATOM 729 O O . ILE A 1 94 ? 2.813 -4.873 -2.302 1.00 97.62 94 ILE A O 1
ATOM 733 N N . LEU A 1 95 ? 4.394 -4.171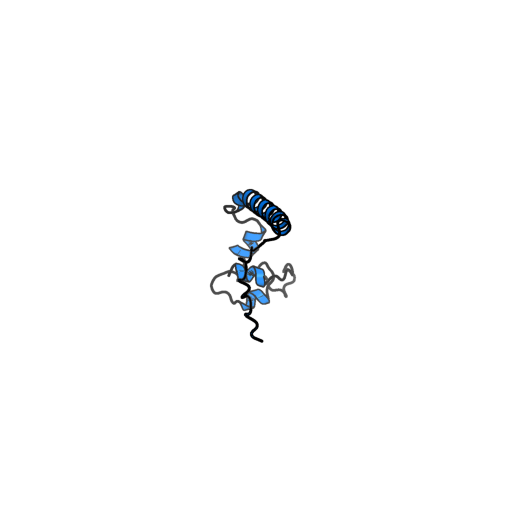 -0.873 1.00 97.00 95 LEU A N 1
ATOM 734 C CA . LEU A 1 95 ? 4.541 -5.466 -0.209 1.00 97.00 95 LEU A CA 1
ATOM 735 C C . LEU A 1 95 ? 3.255 -5.955 0.468 1.00 97.00 95 LEU A C 1
ATOM 737 O O . LEU A 1 95 ? 3.080 -7.161 0.558 1.00 97.00 95 LEU A O 1
ATOM 741 N N . THR A 1 96 ? 2.346 -5.078 0.914 1.00 96.38 96 THR A N 1
ATOM 742 C CA . THR A 1 96 ? 1.082 -5.537 1.525 1.00 96.38 96 THR A CA 1
ATOM 743 C C . THR A 1 96 ? 0.090 -6.120 0.519 1.00 96.38 96 THR A C 1
ATOM 745 O O . THR A 1 96 ? -0.873 -6.756 0.934 1.00 96.38 96 THR A O 1
ATOM 748 N N . PHE A 1 97 ? 0.303 -5.898 -0.782 1.00 94.75 97 PHE A N 1
ATOM 749 C CA . PHE A 1 97 ? -0.539 -6.443 -1.852 1.00 94.75 97 PHE A CA 1
ATOM 750 C C . PHE A 1 97 ? 0.039 -7.711 -2.498 1.00 94.75 97 PHE A C 1
ATOM 752 O O . PHE A 1 97 ? -0.648 -8.344 -3.295 1.00 94.75 97 PHE A O 1
ATOM 759 N N . LYS A 1 98 ? 1.296 -8.045 -2.186 1.00 89.38 98 LYS A N 1
ATOM 760 C CA . LYS A 1 98 ? 2.048 -9.188 -2.714 1.00 89.38 98 LYS A CA 1
ATOM 761 C C . LYS A 1 98 ? 1.702 -10.473 -1.965 1.00 89.38 98 LYS A C 1
ATOM 763 O O . LYS A 1 98 ? 1.579 -11.512 -2.650 1.00 89.38 98 LYS A O 1
#

Sequence (98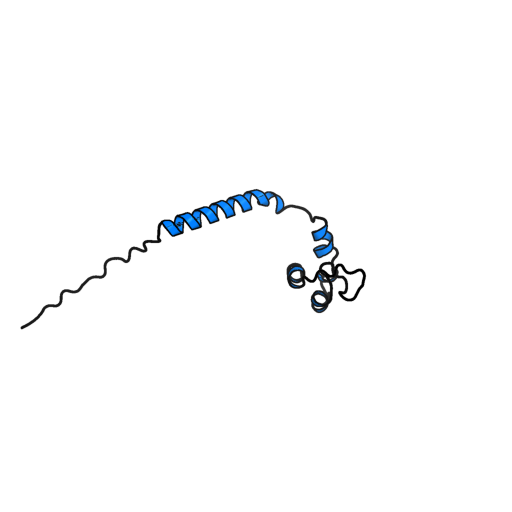 aa):
MTVHGREKTPGPLRLSVPLEAGRGAGRYAVLLVLCALCYSNSLHGEFVHDDVWAISNNPDVRPGSSLQNIFTNDFWGKRMADNTSHKSYRPLCILTFK

Solvent-accessible surface area (backbone atoms only — not comparable to full-atom values): 6100 Å² total; per-residue (Å²): 142,82,86,82,81,80,81,80,78,81,72,84,83,75,84,73,73,58,68,68,60,52,54,53,52,49,51,53,48,51,51,50,51,52,52,50,62,74,47,53,77,57,77,77,58,77,80,50,80,66,46,41,39,46,52,77,64,10,59,48,35,41,89,90,44,56,72,66,49,41,76,50,20,22,54,59,47,36,51,54,86,44,89,87,36,87,72,44,78,44,44,73,65,49,58,76,68,90